Protein AF-A0A7J7LWJ8-F1 (afdb_monomer_lite)

Organism: NCBI:txid39325

pLDDT: mean 84.85, std 9.42, range [55.0, 93.81]

InterPro domains:
  IPR005202 Transcription factor GRAS [PF03514] (2-78)
  IPR005202 Transcription factor GRAS [PS50985] (1-78)
  IPR005202 Transcription factor GRAS [PTHR31636] (2-77)

Sequence (78 aa):
MSILEAIPDDAETIHFIDFDICDGVQWPPIVEAVGCRHILRLTLINWKERNLDSVPPELRFKETKRRFQNYAQSCGVN

Secondary structure (DSSP, 8-state):
--GGGGS-TT-SEEEEEEE--TT-TTHHHHHHHHTTTSEEEEEEE--TT-TTSSS-HHHHHHHHHHHHHHHHHHTT--

Structure (mmCIF, N/CA/C/O backbone):
data_AF-A0A7J7LWJ8-F1
#
_entry.id   AF-A0A7J7LWJ8-F1
#
loop_
_atom_site.group_PDB
_atom_site.id
_atom_site.type_symbol
_atom_site.label_atom_id
_atom_site.label_alt_id
_atom_site.label_comp_id
_atom_site.label_asym_id
_atom_site.label_entity_id
_atom_site.label_seq_id
_atom_site.pdbx_PDB_ins_code
_atom_site.Cartn_x
_atom_site.Cartn_y
_atom_site.Cartn_z
_atom_site.occupancy
_atom_site.B_iso_or_equiv
_atom_site.auth_seq_id
_atom_site.auth_comp_id
_atom_site.auth_asym_id
_atom_site.auth_atom_id
_atom_site.pdbx_PDB_model_num
ATOM 1 N N . MET A 1 1 ? -18.397 -7.212 -8.107 1.00 57.91 1 MET A N 1
ATOM 2 C CA . MET A 1 1 ? -17.548 -7.818 -7.073 1.00 57.91 1 MET A CA 1
ATOM 3 C C . MET A 1 1 ? -16.333 -6.933 -6.903 1.00 57.91 1 MET A C 1
ATOM 5 O O . MET A 1 1 ? -15.538 -6.818 -7.831 1.00 57.91 1 MET A O 1
ATOM 9 N N . SER A 1 2 ? -16.274 -6.216 -5.790 1.00 83.44 2 SER A N 1
ATOM 10 C CA . SER A 1 2 ? -15.145 -5.364 -5.414 1.00 83.44 2 SER A CA 1
ATOM 11 C C . SER A 1 2 ? -14.254 -6.107 -4.426 1.00 83.44 2 SER A C 1
ATOM 13 O O . SER A 1 2 ? -14.728 -6.967 -3.688 1.00 83.44 2 SER A O 1
ATOM 15 N N . ILE A 1 3 ? -12.976 -5.738 -4.356 1.00 87.31 3 ILE A N 1
ATOM 16 C CA . ILE A 1 3 ? -12.088 -6.240 -3.304 1.00 87.31 3 ILE A CA 1
ATOM 17 C C . ILE A 1 3 ? -12.586 -5.857 -1.901 1.00 87.31 3 ILE A C 1
ATOM 19 O O . ILE A 1 3 ? -12.343 -6.589 -0.951 1.00 87.31 3 ILE A O 1
ATOM 23 N N . LEU A 1 4 ? -13.339 -4.755 -1.781 1.00 88.62 4 LEU A N 1
ATOM 24 C CA . LEU A 1 4 ? -13.903 -4.298 -0.509 1.00 88.62 4 LEU A CA 1
ATOM 25 C C . LEU A 1 4 ? -14.986 -5.235 0.039 1.00 88.62 4 LEU A C 1
ATOM 27 O O . LEU A 1 4 ? -15.095 -5.399 1.244 1.00 88.62 4 LEU A O 1
ATOM 31 N N . GLU A 1 5 ? -15.755 -5.880 -0.840 1.00 89.62 5 GLU A N 1
ATOM 32 C CA . GLU A 1 5 ? -16.822 -6.817 -0.450 1.00 89.62 5 GLU A CA 1
ATOM 33 C C . GLU A 1 5 ? -16.262 -8.146 0.080 1.00 89.62 5 GLU A C 1
ATOM 35 O O . GLU A 1 5 ? -16.990 -8.933 0.675 1.00 89.62 5 GLU A O 1
ATOM 40 N N . ALA A 1 6 ? -14.974 -8.409 -0.160 1.00 90.62 6 ALA A N 1
ATOM 41 C CA . ALA A 1 6 ? -14.283 -9.602 0.312 1.00 90.62 6 ALA A CA 1
ATOM 42 C C . ALA A 1 6 ? -13.620 -9.409 1.688 1.00 90.62 6 ALA A C 1
ATOM 44 O O . ALA A 1 6 ? -13.044 -10.360 2.216 1.00 90.62 6 ALA A O 1
ATOM 45 N N . ILE A 1 7 ? -13.661 -8.196 2.252 1.00 90.12 7 ILE A N 1
ATOM 46 C CA . ILE A 1 7 ? -13.063 -7.880 3.551 1.00 90.12 7 ILE A CA 1
ATOM 47 C C . ILE A 1 7 ? -14.070 -8.239 4.655 1.00 90.12 7 ILE A C 1
ATOM 49 O O . ILE A 1 7 ? -15.174 -7.697 4.649 1.00 90.12 7 ILE A O 1
ATOM 53 N N . PRO A 1 8 ? -13.718 -9.123 5.605 1.00 89.81 8 PRO A N 1
ATOM 54 C CA . PRO A 1 8 ? -14.554 -9.393 6.771 1.00 89.81 8 PRO A CA 1
ATOM 55 C C . PRO A 1 8 ? -14.659 -8.162 7.679 1.00 89.81 8 PRO A C 1
ATOM 57 O O . PRO A 1 8 ? -13.656 -7.489 7.922 1.00 89.81 8 PRO A O 1
ATOM 60 N N . ASP A 1 9 ? -15.846 -7.907 8.234 1.00 87.44 9 ASP A N 1
ATOM 61 C CA . ASP A 1 9 ? -16.093 -6.762 9.125 1.00 87.44 9 ASP A CA 1
ATOM 62 C C . ASP A 1 9 ? -15.230 -6.789 10.401 1.00 87.44 9 ASP A C 1
ATOM 64 O O . ASP A 1 9 ? -14.920 -5.741 10.967 1.00 87.44 9 ASP A O 1
ATOM 68 N N . ASP A 1 10 ? -14.835 -7.979 10.857 1.00 91.69 10 ASP A N 1
ATOM 69 C CA . ASP A 1 10 ? -14.060 -8.219 12.077 1.00 91.69 10 ASP A CA 1
ATOM 70 C C . ASP A 1 10 ? -12.545 -8.331 11.839 1.00 91.69 10 ASP A C 1
ATOM 72 O O . ASP A 1 10 ? -11.780 -8.552 12.781 1.00 91.69 10 ASP A O 1
ATOM 76 N N . ALA A 1 11 ? -12.081 -8.167 10.598 1.00 92.44 11 ALA A N 1
ATOM 77 C CA . ALA A 1 11 ? -10.659 -8.232 10.291 1.00 92.44 11 ALA A CA 1
ATOM 78 C C . ALA A 1 11 ? -9.914 -7.045 10.919 1.00 92.44 11 ALA A C 1
ATOM 80 O O . ALA A 1 11 ? -10.136 -5.904 10.551 1.00 92.44 11 ALA A O 1
ATOM 81 N N . GLU A 1 12 ? -8.964 -7.276 11.823 1.00 92.38 12 GLU A N 1
ATOM 82 C CA . GLU A 1 12 ? -8.169 -6.178 12.401 1.00 92.38 12 GLU A CA 1
ATOM 83 C C . GLU A 1 12 ? -7.133 -5.623 11.405 1.00 92.38 12 GLU A C 1
ATOM 85 O O . GLU A 1 12 ? -6.897 -4.417 11.319 1.00 92.38 12 GLU A O 1
ATOM 90 N N . THR A 1 13 ? -6.505 -6.515 10.634 1.00 93.19 13 THR A N 1
ATOM 91 C CA . THR A 1 13 ? -5.446 -6.185 9.672 1.00 93.19 13 THR A CA 1
ATOM 92 C C . THR A 1 13 ? -5.793 -6.713 8.289 1.00 93.19 13 THR A C 1
ATOM 94 O O . THR A 1 13 ? -6.109 -7.892 8.128 1.00 93.19 13 THR A O 1
ATOM 97 N N . ILE A 1 14 ? -5.638 -5.867 7.273 1.00 92.69 14 ILE A N 1
ATOM 98 C CA . ILE A 1 14 ? -5.823 -6.229 5.869 1.00 92.69 14 ILE A CA 1
ATOM 99 C C . ILE A 1 14 ? -4.471 -6.145 5.167 1.00 92.69 14 ILE A C 1
ATOM 101 O O . ILE A 1 14 ? -3.813 -5.102 5.169 1.00 92.69 14 ILE A O 1
ATOM 105 N N . HIS A 1 15 ? -4.047 -7.251 4.551 1.00 93.81 15 HIS A N 1
ATOM 106 C CA . HIS A 1 15 ? -2.816 -7.302 3.767 1.00 93.81 15 HIS A CA 1
ATOM 107 C C . HIS A 1 15 ? -3.126 -7.475 2.286 1.00 93.81 15 HIS A C 1
ATOM 109 O O . HIS A 1 15 ? -3.482 -8.559 1.831 1.00 93.81 15 HIS A O 1
ATOM 115 N N . PHE A 1 16 ? -2.932 -6.403 1.531 1.00 91.44 16 PHE A N 1
ATOM 116 C CA . PHE A 1 16 ? -3.003 -6.426 0.082 1.00 91.44 16 PHE A CA 1
ATOM 117 C C . PHE A 1 16 ? -1.651 -6.810 -0.524 1.00 91.44 16 PHE A C 1
ATOM 119 O O . PHE A 1 16 ? -0.601 -6.288 -0.133 1.00 91.44 16 PHE A O 1
ATOM 126 N N . ILE A 1 17 ? -1.689 -7.707 -1.506 1.00 91.94 17 ILE A N 1
ATOM 127 C CA . ILE A 1 17 ? -0.542 -8.067 -2.339 1.00 91.94 17 ILE A CA 1
ATOM 128 C C . ILE A 1 17 ? -0.893 -7.657 -3.765 1.00 91.94 17 ILE A C 1
ATOM 130 O O . ILE A 1 17 ? -1.760 -8.264 -4.389 1.00 91.94 17 ILE A O 1
ATOM 134 N N . ASP A 1 18 ? -0.240 -6.605 -4.245 1.00 89.81 18 ASP A N 1
ATOM 135 C CA . ASP A 1 18 ? -0.425 -6.078 -5.592 1.00 89.81 18 ASP A CA 1
ATOM 136 C C . ASP A 1 18 ? 0.688 -6.588 -6.505 1.00 89.81 18 ASP A C 1
ATOM 138 O O . ASP A 1 18 ? 1.879 -6.395 -6.229 1.00 89.81 18 ASP A O 1
ATOM 142 N N . PHE A 1 19 ? 0.286 -7.219 -7.601 1.00 88.75 19 PHE A N 1
ATOM 143 C CA . PHE A 1 19 ? 1.172 -7.554 -8.698 1.00 88.75 19 PHE A CA 1
ATOM 144 C C . PHE A 1 19 ? 1.039 -6.463 -9.753 1.00 88.75 19 PHE A C 1
ATOM 146 O O . PHE A 1 19 ? 0.035 -6.387 -10.452 1.00 88.75 19 PHE A O 1
ATOM 153 N N . ASP A 1 20 ? 2.106 -5.685 -9.896 1.00 84.94 20 ASP A N 1
ATOM 154 C CA . ASP A 1 20 ? 2.245 -4.620 -10.879 1.00 84.94 20 ASP A CA 1
ATOM 155 C C . ASP A 1 20 ? 1.343 -3.393 -10.641 1.00 84.94 20 ASP A C 1
ATOM 157 O O . ASP A 1 20 ? 0.492 -3.033 -11.453 1.00 84.94 20 ASP A O 1
ATOM 161 N N . ILE A 1 21 ? 1.635 -2.668 -9.554 1.00 83.75 21 ILE A N 1
ATOM 162 C CA . ILE A 1 21 ? 0.915 -1.458 -9.110 1.00 83.75 21 ILE A CA 1
ATOM 163 C C . ILE A 1 21 ? 0.742 -0.358 -10.174 1.00 83.75 21 ILE A C 1
ATOM 165 O O . ILE A 1 21 ? -0.096 0.531 -10.010 1.00 83.75 21 ILE A O 1
ATOM 169 N N . CYS A 1 22 ? 1.512 -0.368 -11.267 1.00 84.19 22 CYS A N 1
ATOM 170 C CA . CYS A 1 22 ? 1.495 0.704 -12.264 1.00 84.19 22 CYS A CA 1
ATOM 171 C C . CYS A 1 22 ? 1.700 2.084 -11.583 1.00 84.19 22 CYS A C 1
ATOM 173 O O . CYS A 1 22 ? 2.708 2.310 -10.909 1.00 84.19 22 CYS A O 1
ATOM 175 N N . ASP A 1 23 ? 0.734 2.998 -11.728 1.00 83.44 23 ASP A N 1
ATOM 176 C CA . ASP A 1 23 ? 0.723 4.322 -11.087 1.00 83.44 23 ASP A CA 1
ATOM 177 C C . ASP A 1 23 ? 0.011 4.348 -9.724 1.00 83.44 23 ASP A C 1
ATOM 179 O O . ASP A 1 23 ? -0.068 5.395 -9.086 1.00 83.44 23 ASP A O 1
ATOM 183 N N . GLY A 1 24 ? -0.519 3.214 -9.257 1.00 86.19 24 GLY A N 1
ATOM 184 C CA . GLY A 1 24 ? -1.126 3.081 -7.932 1.00 86.19 24 GLY A CA 1
ATOM 185 C C . GLY A 1 24 ? -2.488 3.754 -7.755 1.00 86.19 24 GLY A C 1
ATOM 186 O O . GLY A 1 24 ? -2.946 3.883 -6.626 1.00 86.19 24 GLY A O 1
ATOM 187 N N . VAL A 1 25 ? -3.156 4.148 -8.845 1.00 87.50 25 VAL A N 1
ATOM 188 C CA . VAL A 1 25 ? -4.438 4.891 -8.843 1.00 87.50 25 VAL A CA 1
ATOM 189 C C . VAL A 1 25 ? -5.583 4.136 -8.155 1.00 87.50 25 VAL A C 1
ATOM 191 O O . VAL A 1 25 ? -6.514 4.755 -7.650 1.00 87.50 25 VAL A O 1
ATOM 194 N N . GLN A 1 26 ? -5.519 2.806 -8.100 1.00 88.00 26 GLN A N 1
ATOM 195 C CA . GLN A 1 26 ? -6.538 1.984 -7.446 1.00 88.00 26 GLN A CA 1
ATOM 196 C C . GLN A 1 26 ? -6.544 2.128 -5.915 1.00 88.00 26 GLN A C 1
ATOM 198 O O . GLN A 1 26 ? -7.585 1.941 -5.288 1.00 88.00 26 GLN A O 1
ATOM 203 N N . TRP A 1 27 ? -5.401 2.432 -5.299 1.00 90.19 27 TRP A N 1
ATOM 204 C CA . TRP A 1 27 ? -5.238 2.336 -3.847 1.00 90.19 27 TRP A CA 1
ATOM 205 C C . TRP A 1 27 ? -5.796 3.509 -3.031 1.00 90.19 27 TRP A C 1
ATOM 207 O O . TRP A 1 27 ? -6.309 3.235 -1.947 1.00 90.19 27 TRP A O 1
ATOM 217 N N . PRO A 1 28 ? -5.759 4.779 -3.486 1.00 90.50 28 PRO A N 1
ATOM 218 C CA . PRO A 1 28 ? -6.312 5.899 -2.729 1.00 90.50 28 PRO A CA 1
ATOM 219 C C . PRO A 1 28 ? -7.776 5.699 -2.287 1.00 90.50 28 PRO A C 1
ATOM 221 O O . PRO A 1 28 ? -8.021 5.749 -1.082 1.00 90.50 28 PRO A O 1
ATOM 224 N N . PRO A 1 29 ? -8.724 5.321 -3.174 1.00 90.19 29 PRO A N 1
ATOM 225 C CA . PRO A 1 29 ? -10.108 5.078 -2.756 1.00 90.19 29 PRO A CA 1
ATOM 226 C C . PRO A 1 29 ? -10.257 3.903 -1.776 1.00 90.19 29 PRO A C 1
ATOM 228 O O . PRO A 1 29 ? -11.165 3.889 -0.950 1.00 90.19 29 PRO A O 1
ATOM 231 N N . ILE A 1 30 ? -9.369 2.902 -1.851 1.00 90.19 30 ILE A N 1
ATOM 232 C CA . ILE A 1 30 ? -9.363 1.770 -0.913 1.00 90.19 30 ILE A CA 1
ATOM 233 C C . ILE A 1 30 ? -8.906 2.246 0.468 1.00 90.19 30 ILE A C 1
ATOM 235 O O . ILE A 1 30 ? -9.562 1.938 1.459 1.00 90.19 30 ILE A O 1
ATOM 239 N N . VAL A 1 31 ? -7.823 3.026 0.543 1.00 90.50 31 VAL A N 1
ATOM 240 C CA . VAL A 1 31 ? -7.324 3.595 1.806 1.00 90.50 31 VAL A CA 1
ATOM 241 C C . VAL A 1 31 ? -8.388 4.464 2.473 1.00 90.50 31 VAL A C 1
ATOM 243 O O . VAL A 1 31 ? -8.601 4.323 3.672 1.00 90.50 31 VAL A O 1
ATOM 246 N N . GLU A 1 32 ? -9.104 5.296 1.717 1.00 90.56 32 GLU A N 1
ATOM 247 C CA . GLU A 1 32 ? -10.215 6.097 2.252 1.00 90.56 32 GLU A CA 1
ATOM 248 C C . GLU A 1 32 ? -11.350 5.227 2.808 1.00 90.56 32 GLU A C 1
ATOM 250 O O . GLU A 1 32 ? -11.920 5.540 3.853 1.00 90.56 32 GLU A O 1
ATOM 255 N N . ALA A 1 33 ? -11.671 4.119 2.134 1.00 90.19 33 ALA A N 1
ATOM 256 C CA . ALA A 1 33 ? -12.776 3.252 2.523 1.00 90.19 33 ALA A CA 1
ATOM 257 C C . ALA A 1 33 ? -12.502 2.450 3.807 1.00 90.19 33 ALA A C 1
ATOM 259 O O . ALA A 1 33 ? -13.423 2.239 4.599 1.00 90.19 33 ALA A O 1
ATOM 260 N N . VAL A 1 34 ? -11.264 1.981 4.013 1.00 89.38 34 VAL A N 1
ATOM 261 C CA . VAL A 1 34 ? -10.955 1.004 5.080 1.00 89.38 34 VAL A CA 1
ATOM 262 C C . VAL A 1 34 ? -9.870 1.459 6.063 1.00 89.38 34 VAL A C 1
ATOM 264 O O . VAL A 1 34 ? -9.749 0.891 7.147 1.00 89.38 34 VAL A O 1
ATOM 267 N N . GLY A 1 35 ? -9.110 2.506 5.744 1.00 86.12 35 GLY A N 1
ATOM 268 C CA . GLY A 1 35 ? -7.938 2.931 6.515 1.00 86.12 35 GLY A CA 1
ATOM 269 C C . GLY A 1 35 ? -8.235 3.454 7.923 1.00 86.12 35 GLY A C 1
ATOM 270 O O . GLY A 1 35 ? -7.373 3.385 8.789 1.00 86.12 35 GLY A O 1
ATOM 271 N N . CYS A 1 36 ? -9.460 3.919 8.188 1.00 85.62 36 CYS A N 1
ATOM 272 C CA . CYS A 1 36 ? -9.874 4.355 9.529 1.00 85.62 36 CYS A CA 1
ATOM 273 C C . CYS A 1 36 ? -10.339 3.205 10.437 1.00 85.62 36 CYS A C 1
ATOM 275 O O . CYS A 1 36 ? -10.557 3.423 11.627 1.00 85.62 36 CYS A O 1
ATOM 277 N N . ARG A 1 37 ? -10.573 2.011 9.878 1.00 88.31 37 ARG A N 1
ATOM 278 C CA . ARG A 1 37 ? -11.156 0.864 10.598 1.00 88.31 37 ARG A CA 1
ATOM 279 C C . ARG A 1 37 ? -10.179 -0.290 10.770 1.00 88.31 37 ARG A C 1
ATOM 281 O O . ARG A 1 37 ? -10.321 -1.058 11.713 1.00 88.31 37 ARG A O 1
ATOM 288 N N . HIS A 1 38 ? -9.205 -0.398 9.874 1.00 89.75 38 HIS A N 1
ATOM 289 C CA . HIS A 1 38 ? -8.321 -1.549 9.781 1.00 89.75 38 HIS A CA 1
ATOM 290 C C . HIS A 1 38 ? -6.867 -1.106 9.649 1.00 89.75 38 HIS A C 1
ATOM 292 O O . HIS A 1 38 ? -6.566 -0.082 9.034 1.00 89.75 38 HIS A O 1
ATOM 298 N N . ILE A 1 39 ? -5.948 -1.925 10.156 1.00 90.62 39 ILE A N 1
ATOM 299 C CA . ILE A 1 39 ? -4.519 -1.758 9.891 1.00 90.62 39 ILE A CA 1
ATOM 300 C C . ILE A 1 39 ? -4.245 -2.231 8.464 1.00 90.62 39 ILE A C 1
ATOM 302 O O . ILE A 1 39 ? -4.520 -3.381 8.114 1.00 90.62 39 ILE A O 1
ATOM 306 N N . LEU A 1 40 ? -3.684 -1.354 7.633 1.00 90.38 40 LEU A N 1
ATOM 307 C CA . LEU A 1 40 ? -3.398 -1.660 6.237 1.00 90.38 40 LEU A CA 1
ATOM 308 C C . LEU A 1 40 ? -1.934 -2.033 6.030 1.00 90.38 40 LEU A C 1
ATOM 310 O O . LEU A 1 40 ? -1.024 -1.286 6.373 1.00 90.38 40 LEU A O 1
ATOM 314 N N . ARG A 1 41 ? -1.700 -3.172 5.378 1.00 91.50 41 ARG A N 1
ATOM 315 C CA . ARG A 1 41 ? -0.391 -3.538 4.834 1.00 91.50 41 ARG A CA 1
ATOM 316 C C . ARG A 1 41 ? -0.507 -3.704 3.329 1.00 91.50 41 ARG A C 1
ATOM 318 O O . ARG A 1 41 ? -1.385 -4.414 2.850 1.00 91.50 41 ARG A O 1
ATOM 325 N N . LEU A 1 42 ? 0.413 -3.098 2.586 1.00 90.00 42 LEU A N 1
ATOM 326 C CA . LEU A 1 42 ? 0.472 -3.219 1.133 1.00 90.00 42 LEU A CA 1
ATOM 327 C C . LEU A 1 42 ? 1.855 -3.717 0.705 1.00 90.00 42 LEU A C 1
ATOM 329 O O . LEU A 1 42 ? 2.874 -3.069 0.954 1.00 90.00 42 LEU A O 1
ATOM 333 N N . THR A 1 43 ? 1.893 -4.882 0.062 1.00 91.06 43 THR A N 1
ATOM 334 C CA . THR A 1 43 ? 3.096 -5.423 -0.577 1.00 91.06 43 THR A CA 1
ATOM 335 C C . THR A 1 43 ? 2.968 -5.268 -2.078 1.00 91.06 43 THR A C 1
ATOM 337 O O . THR A 1 43 ? 2.010 -5.744 -2.674 1.00 91.06 43 THR A O 1
ATOM 340 N N . LEU A 1 44 ? 3.959 -4.614 -2.675 1.00 88.69 44 LEU A N 1
ATOM 341 C CA . LEU A 1 44 ? 3.985 -4.305 -4.095 1.00 88.69 44 LEU A CA 1
ATOM 342 C C . LEU A 1 44 ? 5.047 -5.155 -4.780 1.00 88.69 44 LEU A C 1
ATOM 344 O O . LEU A 1 44 ? 6.225 -5.084 -4.418 1.00 88.69 44 LEU A O 1
ATOM 348 N N . ILE A 1 45 ? 4.636 -5.932 -5.773 1.00 87.94 45 ILE A N 1
ATOM 349 C CA . ILE A 1 45 ? 5.512 -6.774 -6.579 1.00 87.94 45 I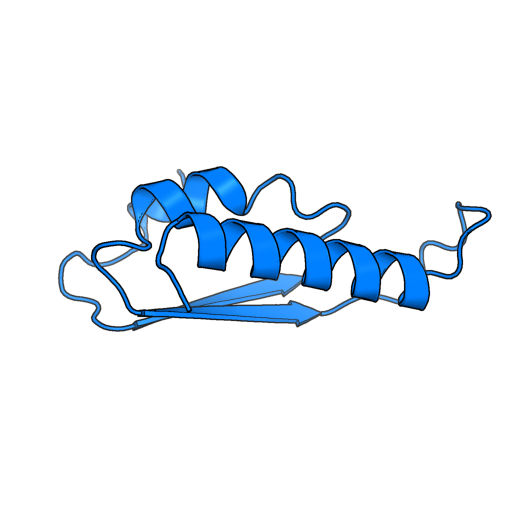LE A CA 1
ATOM 350 C C . ILE A 1 45 ? 5.585 -6.150 -7.967 1.00 87.94 45 ILE A C 1
ATOM 352 O O . ILE A 1 45 ? 4.590 -6.090 -8.677 1.00 87.94 45 ILE A O 1
ATOM 356 N N . ASN A 1 46 ? 6.763 -5.661 -8.350 1.00 80.31 46 ASN A N 1
ATOM 357 C CA . ASN A 1 46 ? 6.975 -5.080 -9.671 1.00 80.31 46 ASN A CA 1
ATOM 358 C C . ASN A 1 46 ? 7.606 -6.113 -10.614 1.00 80.31 46 ASN A C 1
ATOM 360 O O . ASN A 1 46 ? 8.645 -6.692 -10.282 1.00 80.31 46 ASN A O 1
ATOM 364 N N . TRP A 1 47 ? 7.009 -6.315 -11.789 1.00 74.50 47 TRP A N 1
ATOM 365 C CA . TRP A 1 47 ? 7.581 -7.146 -12.845 1.00 74.50 47 TRP A CA 1
ATOM 366 C C . TRP A 1 47 ? 8.411 -6.273 -13.793 1.00 74.50 47 TRP A C 1
ATOM 368 O O . TRP A 1 47 ? 7.940 -5.272 -14.327 1.00 74.50 47 TRP A O 1
ATOM 378 N N . LYS A 1 48 ? 9.670 -6.650 -14.025 1.00 65.75 48 LYS A N 1
ATOM 379 C CA . LYS A 1 48 ? 10.682 -5.813 -14.701 1.00 65.75 48 LYS A CA 1
ATOM 380 C C . LYS A 1 48 ? 10.468 -5.578 -16.209 1.00 65.75 48 LYS A C 1
ATOM 382 O O . LYS A 1 48 ? 11.312 -4.950 -16.835 1.00 65.75 48 LYS A O 1
ATOM 387 N N . GLU A 1 49 ? 9.401 -6.084 -16.821 1.00 58.81 49 GLU A N 1
ATOM 388 C CA . GLU A 1 49 ? 9.332 -6.237 -18.287 1.00 58.81 49 GLU A CA 1
ATOM 389 C C . GLU A 1 49 ? 8.696 -5.071 -19.046 1.00 58.81 49 GLU A C 1
ATOM 391 O O . GLU A 1 49 ? 8.681 -5.081 -20.275 1.00 58.81 49 GLU A O 1
ATOM 396 N N . ARG A 1 50 ? 8.231 -4.015 -18.373 1.00 59.53 50 ARG A N 1
ATOM 397 C CA . ARG A 1 50 ? 7.648 -2.857 -19.068 1.00 59.53 50 ARG A CA 1
ATOM 398 C C . ARG A 1 50 ? 8.701 -1.791 -19.381 1.00 59.53 50 ARG A C 1
ATOM 400 O O . ARG A 1 50 ? 8.669 -0.693 -18.844 1.00 59.53 50 ARG A O 1
ATOM 407 N N . ASN A 1 51 ? 9.623 -2.113 -20.290 1.00 55.00 51 ASN A N 1
ATOM 408 C CA . ASN A 1 51 ? 10.567 -1.159 -20.900 1.00 55.00 51 ASN A CA 1
ATOM 409 C C . ASN A 1 51 ? 9.905 -0.354 -22.041 1.00 55.00 51 ASN A C 1
ATOM 411 O O . ASN A 1 51 ? 10.432 -0.290 -23.149 1.00 55.00 51 ASN A O 1
ATOM 415 N N . LEU A 1 52 ? 8.717 0.206 -21.801 1.00 58.84 52 LEU A N 1
ATOM 416 C CA . LEU A 1 52 ? 8.017 1.063 -22.772 1.00 58.84 52 LEU A CA 1
ATOM 417 C C . LEU A 1 52 ? 8.227 2.560 -22.493 1.00 58.84 52 LEU A C 1
ATOM 419 O O . LEU A 1 52 ? 7.959 3.381 -23.366 1.00 58.84 52 LEU A O 1
ATOM 423 N N . ASP A 1 53 ? 8.748 2.902 -21.313 1.00 63.12 53 ASP A N 1
ATOM 424 C CA . ASP A 1 53 ? 8.918 4.278 -20.854 1.00 63.12 53 ASP A CA 1
ATOM 425 C C . ASP A 1 53 ? 10.392 4.707 -20.852 1.00 63.12 53 ASP A C 1
ATOM 427 O O . ASP A 1 53 ? 11.306 3.912 -20.638 1.00 63.12 53 ASP A O 1
ATOM 431 N N . SER A 1 54 ? 10.627 6.008 -21.030 1.00 73.06 54 SER A N 1
ATOM 432 C CA . SER A 1 54 ? 11.950 6.641 -20.914 1.00 73.06 54 SER A CA 1
ATOM 433 C C . SER A 1 54 ? 12.473 6.714 -19.472 1.00 73.06 54 SER A C 1
ATOM 435 O O . SER A 1 54 ? 13.632 7.070 -19.251 1.00 73.06 54 SER A O 1
ATOM 437 N N . VAL A 1 55 ? 11.631 6.383 -18.486 1.00 71.38 55 VAL A N 1
ATOM 438 C CA . VAL A 1 55 ? 11.973 6.362 -17.061 1.00 71.38 55 VAL A CA 1
ATOM 439 C C . VAL A 1 55 ? 12.246 4.920 -16.624 1.00 71.38 55 VAL A C 1
ATOM 441 O O . VAL A 1 55 ? 11.392 4.059 -16.832 1.00 71.38 55 VAL A O 1
ATOM 444 N N . PRO A 1 56 ? 13.379 4.649 -15.953 1.00 81.12 56 PRO A N 1
ATOM 445 C CA . PRO A 1 56 ? 13.672 3.335 -15.397 1.00 81.12 56 PRO A CA 1
ATOM 446 C C . PRO A 1 56 ? 12.528 2.799 -14.513 1.00 81.12 56 PRO A C 1
ATOM 448 O O . PRO A 1 56 ? 12.063 3.526 -13.621 1.00 81.12 56 PRO A O 1
ATOM 451 N N . PRO A 1 57 ? 12.091 1.537 -14.693 1.00 77.81 57 PRO A N 1
ATOM 452 C CA . PRO A 1 57 ? 10.988 0.942 -13.933 1.00 77.81 57 PRO A CA 1
ATOM 453 C C . PRO A 1 57 ? 11.151 1.054 -12.411 1.00 77.81 57 PRO A C 1
ATOM 455 O O . PRO A 1 57 ? 10.179 1.285 -11.690 1.00 77.81 57 PRO A O 1
ATOM 458 N N . GLU A 1 58 ? 12.380 0.951 -11.899 1.00 81.50 58 GLU A N 1
ATOM 459 C CA . GLU A 1 58 ? 12.680 1.128 -10.478 1.00 81.50 58 GLU A CA 1
ATOM 460 C C . GLU A 1 58 ? 12.428 2.550 -9.961 1.00 81.50 58 GLU A C 1
ATOM 462 O O . GLU A 1 58 ? 12.009 2.712 -8.812 1.00 81.50 58 GLU A O 1
ATOM 467 N N . LEU A 1 59 ? 12.673 3.583 -10.775 1.00 83.81 59 LEU A N 1
ATOM 468 C CA . LEU A 1 59 ? 12.437 4.973 -10.386 1.00 83.81 59 LEU A CA 1
ATOM 469 C C . LEU A 1 59 ? 10.942 5.263 -10.346 1.00 83.81 59 LEU A C 1
ATOM 471 O O . LEU A 1 59 ? 10.462 5.817 -9.357 1.00 83.81 59 LEU A O 1
ATOM 475 N N . ARG A 1 60 ? 10.202 4.812 -11.366 1.00 82.50 60 ARG A N 1
ATOM 476 C CA . ARG A 1 60 ? 8.738 4.911 -11.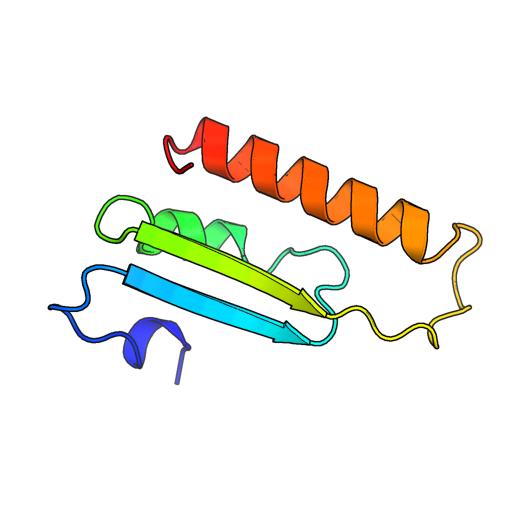384 1.00 82.50 60 ARG A CA 1
ATOM 477 C C . ARG A 1 60 ? 8.132 4.205 -10.174 1.00 82.50 60 ARG A C 1
ATOM 479 O O . ARG A 1 60 ? 7.339 4.799 -9.457 1.00 82.50 60 ARG A O 1
ATOM 486 N N . PHE A 1 61 ? 8.574 2.984 -9.884 1.00 85.44 61 PHE A N 1
ATOM 487 C CA . PHE A 1 61 ? 8.090 2.221 -8.736 1.00 85.44 61 PHE A CA 1
ATOM 488 C C . PHE A 1 61 ? 8.351 2.916 -7.394 1.00 85.44 61 PHE A C 1
ATOM 490 O O . PHE A 1 61 ? 7.455 3.001 -6.552 1.00 85.44 61 PHE A O 1
ATOM 497 N N . LYS A 1 62 ? 9.566 3.440 -7.186 1.00 88.44 62 LYS A N 1
ATOM 498 C CA . LYS A 1 62 ? 9.903 4.198 -5.971 1.00 88.44 62 LYS A CA 1
ATOM 499 C C . LYS A 1 62 ? 9.040 5.448 -5.831 1.00 88.44 62 LYS A C 1
ATOM 501 O O . LYS A 1 62 ? 8.587 5.742 -4.727 1.00 88.44 62 LYS A O 1
ATOM 506 N N . GLU A 1 63 ? 8.798 6.158 -6.928 1.00 89.81 63 GLU A N 1
ATOM 507 C CA . GLU A 1 63 ? 7.970 7.361 -6.924 1.00 89.81 63 GLU A CA 1
ATOM 508 C C . GLU A 1 63 ? 6.495 7.040 -6.650 1.00 89.81 63 GLU A C 1
ATOM 510 O O . GLU A 1 63 ? 5.888 7.690 -5.800 1.00 89.81 63 GLU A O 1
ATOM 515 N N . THR A 1 64 ? 5.935 5.999 -7.277 1.00 89.25 64 THR A N 1
ATOM 516 C CA . THR A 1 64 ? 4.574 5.515 -6.989 1.00 89.2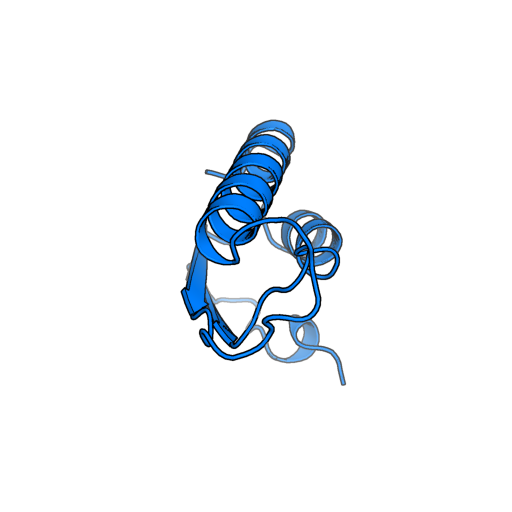5 64 THR A CA 1
ATOM 517 C C . THR A 1 64 ? 4.434 5.141 -5.515 1.00 89.25 64 THR A C 1
ATOM 519 O O . THR A 1 64 ? 3.512 5.607 -4.844 1.00 89.25 64 THR A O 1
ATOM 522 N N . LYS A 1 65 ? 5.392 4.378 -4.968 1.00 89.50 65 LYS A N 1
ATOM 523 C CA . LYS A 1 65 ? 5.414 4.028 -3.542 1.00 89.50 6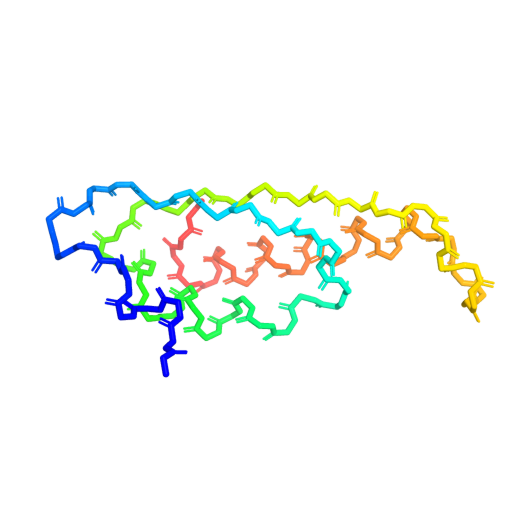5 LYS A CA 1
ATOM 524 C C . LYS A 1 65 ? 5.438 5.274 -2.652 1.00 89.50 65 LYS A C 1
ATOM 526 O O . LYS A 1 65 ? 4.653 5.359 -1.713 1.00 89.50 65 LYS A O 1
ATOM 531 N N . ARG A 1 66 ? 6.305 6.248 -2.950 1.00 91.69 66 ARG A N 1
ATOM 532 C CA . ARG A 1 66 ? 6.422 7.497 -2.181 1.00 91.69 66 ARG A CA 1
ATOM 533 C C . ARG A 1 66 ? 5.115 8.291 -2.187 1.00 91.69 66 ARG A C 1
ATOM 535 O O . ARG A 1 66 ? 4.666 8.732 -1.134 1.00 91.69 66 ARG A O 1
ATOM 542 N N . ARG A 1 67 ? 4.495 8.466 -3.358 1.00 91.75 67 ARG A N 1
ATOM 543 C CA . ARG A 1 67 ? 3.209 9.171 -3.497 1.00 91.75 67 ARG A CA 1
ATOM 544 C C . ARG A 1 67 ? 2.116 8.496 -2.685 1.00 91.75 67 ARG A C 1
ATOM 546 O O . ARG A 1 67 ? 1.386 9.179 -1.976 1.00 91.75 67 ARG A O 1
ATOM 553 N N . PHE A 1 68 ? 2.050 7.170 -2.756 1.00 89.50 68 PHE A N 1
ATOM 554 C CA . PHE A 1 68 ? 1.081 6.399 -1.995 1.00 89.50 68 PHE A CA 1
ATOM 555 C C . PHE A 1 68 ? 1.282 6.548 -0.480 1.00 89.50 68 PHE A C 1
ATOM 557 O O . PHE A 1 68 ? 0.323 6.825 0.232 1.00 89.50 68 PHE A O 1
ATOM 564 N N . GLN A 1 69 ? 2.522 6.453 0.010 1.00 89.88 69 GLN A N 1
ATOM 565 C CA . GLN A 1 69 ? 2.832 6.652 1.432 1.00 89.88 69 GLN A CA 1
ATOM 566 C C . GLN A 1 69 ? 2.459 8.059 1.916 1.00 89.88 69 GLN A C 1
ATOM 568 O O . GLN A 1 69 ? 1.838 8.198 2.964 1.00 89.88 69 GLN A O 1
ATOM 573 N N . ASN A 1 70 ? 2.782 9.096 1.138 1.00 92.06 70 ASN A N 1
ATOM 574 C CA . ASN A 1 70 ? 2.406 10.471 1.474 1.00 92.06 70 ASN A CA 1
ATOM 575 C C . ASN A 1 70 ? 0.884 10.645 1.546 1.00 92.06 70 ASN A C 1
ATOM 577 O O . ASN A 1 70 ? 0.380 11.344 2.422 1.00 92.06 70 ASN A O 1
ATOM 581 N N . TYR A 1 71 ? 0.155 10.015 0.623 1.00 90.81 71 TYR A N 1
ATOM 582 C CA . TYR A 1 71 ? -1.300 10.058 0.614 1.00 90.81 71 TYR A CA 1
ATOM 583 C C . TYR A 1 71 ? -1.891 9.337 1.832 1.00 90.81 71 TYR A C 1
ATOM 585 O O . TYR A 1 71 ? -2.683 9.934 2.556 1.00 90.81 71 TYR A O 1
ATOM 593 N N . ALA A 1 72 ? -1.442 8.113 2.126 1.00 87.50 72 ALA A N 1
ATOM 594 C CA . ALA A 1 72 ? -1.874 7.373 3.312 1.00 87.50 72 ALA A CA 1
ATOM 595 C C . ALA A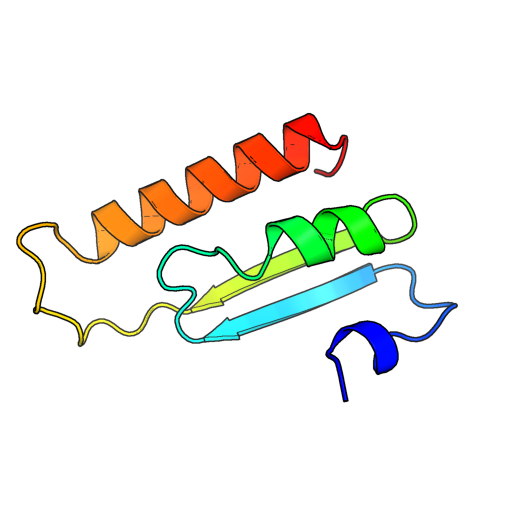 1 72 ? -1.638 8.179 4.603 1.00 87.50 72 ALA A C 1
ATOM 597 O O . ALA A 1 72 ? -2.565 8.349 5.395 1.00 87.50 72 ALA A O 1
ATOM 598 N N . GLN A 1 73 ? -0.455 8.791 4.746 1.00 88.88 73 GLN A N 1
ATOM 599 C CA . GLN A 1 73 ? -0.139 9.679 5.870 1.00 88.88 73 GLN A CA 1
ATOM 600 C C . GLN A 1 73 ? -1.081 10.885 5.948 1.00 88.88 73 GLN A C 1
ATOM 602 O O . GLN A 1 73 ? -1.520 11.248 7.038 1.00 88.88 73 GLN A O 1
ATOM 607 N N . SER A 1 74 ? -1.432 11.494 4.809 1.00 89.31 74 SER A N 1
ATOM 608 C CA . SER A 1 74 ? -2.400 12.600 4.769 1.00 89.31 74 SER A CA 1
ATOM 609 C C . SER A 1 74 ? -3.813 12.180 5.193 1.00 89.31 74 SER A C 1
ATOM 611 O O . SER A 1 74 ? -4.566 13.003 5.708 1.00 89.31 74 SER A O 1
ATOM 613 N N . CYS A 1 75 ? -4.144 10.894 5.049 1.00 85.25 75 CYS A N 1
ATOM 614 C CA . CYS A 1 75 ? -5.383 10.284 5.530 1.00 85.25 75 CYS A CA 1
ATOM 615 C C . CYS A 1 75 ? -5.296 9.800 6.991 1.00 85.25 75 CYS A C 1
ATOM 617 O O . CYS A 1 75 ? -6.267 9.247 7.499 1.00 85.25 75 CYS A O 1
ATOM 619 N N . GLY A 1 76 ? -4.157 9.980 7.674 1.00 84.25 76 GLY A N 1
ATOM 620 C CA . GLY A 1 76 ? -3.939 9.495 9.043 1.00 84.25 76 GLY A CA 1
ATOM 621 C C . GLY A 1 76 ? -3.662 7.990 9.148 1.00 84.25 76 GLY A C 1
ATOM 622 O O . GLY A 1 76 ? -3.706 7.437 10.245 1.00 84.25 76 GLY A O 1
ATOM 623 N N . VAL A 1 77 ? -3.368 7.337 8.022 1.00 81.56 77 VAL A N 1
ATOM 624 C CA . VAL A 1 77 ? -3.047 5.909 7.926 1.00 81.56 77 VAL A CA 1
ATOM 625 C C . VAL A 1 77 ? -1.528 5.757 7.812 1.00 81.56 77 VAL A C 1
ATOM 627 O O . VAL A 1 77 ? -0.887 6.503 7.070 1.00 81.56 77 VAL A O 1
ATOM 630 N N . ASN A 1 78 ? -0.942 4.819 8.558 1.00 63.56 78 ASN A N 1
ATOM 631 C CA . ASN A 1 78 ? 0.509 4.589 8.592 1.00 63.56 78 ASN A CA 1
ATOM 632 C C . ASN A 1 78 ? 0.878 3.238 7.979 1.00 63.56 7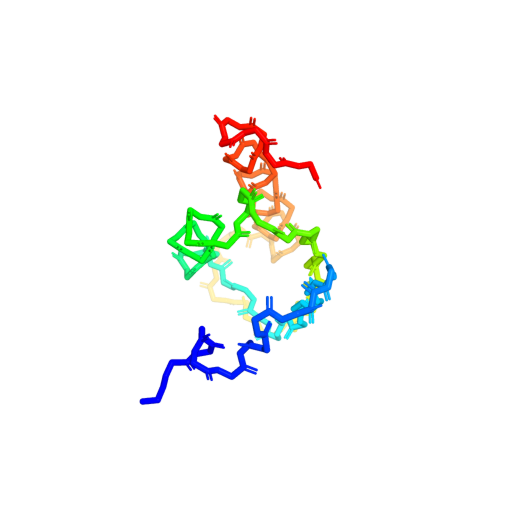8 ASN A C 1
ATOM 634 O O . ASN A 1 78 ? 0.273 2.235 8.418 1.00 63.56 78 ASN A O 1
#

Radius of gyration: 13.68 Å; chains: 1; bounding box: 31×22×35 Å

Foldseek 3Di:
DDPVVVDDQPAQADEAEDEACPLVVVCLVVCVVPQVPHQYHYHYHYDLPPPVDPDHPVVSVVVSVVVNVVSSVVVVHD